Protein AF-A0A178AKU9-F1 (afdb_monomer_lite)

Structure (mmCIF, N/CA/C/O backbone):
data_AF-A0A178AKU9-F1
#
_entry.id   AF-A0A178AKU9-F1
#
loop_
_atom_site.group_PDB
_atom_site.id
_atom_site.type_symbol
_atom_site.label_atom_id
_atom_site.label_alt_id
_atom_site.label_comp_id
_atom_site.label_asym_id
_atom_site.label_entity_id
_atom_site.label_seq_id
_atom_site.pdbx_PDB_ins_code
_atom_site.Cartn_x
_atom_site.Cartn_y
_atom_site.Cartn_z
_atom_site.occupancy
_atom_site.B_iso_or_equiv
_atom_site.auth_seq_id
_atom_site.auth_comp_id
_atom_site.au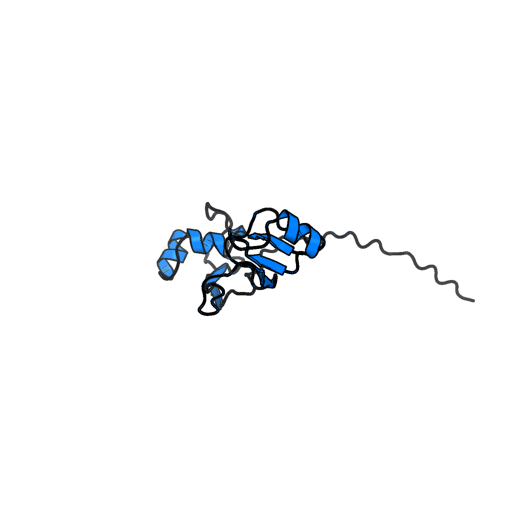th_asym_id
_atom_site.auth_atom_id
_atom_site.pdbx_PDB_model_num
ATOM 1 N N . MET A 1 1 ? 20.145 -57.592 -10.867 1.00 39.66 1 MET A N 1
ATOM 2 C CA . MET A 1 1 ? 19.823 -56.246 -11.389 1.00 39.66 1 MET A CA 1
ATOM 3 C C . MET A 1 1 ? 18.423 -55.863 -10.930 1.00 39.66 1 MET A C 1
ATOM 5 O O . MET A 1 1 ? 17.478 -56.535 -11.313 1.00 39.66 1 MET A O 1
ATOM 9 N N . LYS A 1 2 ? 18.287 -54.862 -10.050 1.00 35.56 2 LYS A N 1
ATOM 10 C CA . LYS A 1 2 ? 16.987 -54.299 -9.653 1.00 35.56 2 LYS A CA 1
ATOM 11 C C . LYS A 1 2 ? 16.680 -53.136 -10.599 1.00 35.56 2 LYS A C 1
ATOM 13 O O . LYS A 1 2 ? 17.413 -52.154 -10.597 1.00 35.56 2 LYS A O 1
ATOM 18 N N . LEU A 1 3 ? 15.648 -53.281 -11.425 1.00 35.66 3 LEU A N 1
ATOM 19 C CA . LEU A 1 3 ? 15.097 -52.198 -12.238 1.00 35.66 3 LEU A CA 1
ATOM 20 C C . LEU A 1 3 ? 14.198 -51.352 -11.325 1.00 35.66 3 LEU A C 1
ATOM 22 O O . LEU A 1 3 ? 13.149 -51.822 -10.894 1.00 35.66 3 LEU A O 1
ATOM 26 N N . LEU A 1 4 ? 14.629 -50.137 -10.983 1.00 40.69 4 LEU A N 1
ATOM 27 C CA . LEU A 1 4 ? 13.785 -49.145 -10.314 1.00 40.69 4 LEU A CA 1
ATOM 28 C C . LEU A 1 4 ? 13.083 -48.328 -11.404 1.00 40.69 4 LEU A C 1
ATOM 30 O O . LEU A 1 4 ? 13.706 -47.527 -12.095 1.00 40.69 4 LEU A O 1
ATOM 34 N N . SER A 1 5 ? 11.793 -48.600 -11.594 1.00 47.16 5 SER A N 1
ATOM 35 C CA . SER A 1 5 ? 10.903 -47.844 -12.473 1.00 47.16 5 SER A CA 1
ATOM 36 C C . SER A 1 5 ? 10.496 -46.555 -11.751 1.00 47.16 5 SER A C 1
ATOM 38 O O . SER A 1 5 ? 9.730 -46.598 -10.791 1.00 47.16 5 SER A O 1
ATOM 40 N N . SER A 1 6 ? 11.069 -45.417 -12.154 1.00 47.31 6 SER A N 1
ATOM 41 C CA . SER A 1 6 ? 10.692 -44.098 -11.632 1.00 47.31 6 SER A CA 1
ATOM 42 C C . SER A 1 6 ? 9.386 -43.642 -12.271 1.00 47.31 6 SER A C 1
ATOM 44 O O . SER A 1 6 ? 9.367 -43.175 -13.408 1.00 47.31 6 SER A O 1
ATOM 46 N N . THR A 1 7 ? 8.288 -43.740 -11.529 1.00 46.34 7 THR A N 1
ATOM 47 C CA . THR A 1 7 ? 7.054 -43.015 -11.834 1.00 46.34 7 THR A CA 1
ATOM 48 C C . THR A 1 7 ? 7.266 -41.529 -11.537 1.00 46.34 7 THR A C 1
ATOM 50 O O . THR A 1 7 ? 7.491 -41.159 -10.384 1.00 46.34 7 THR A O 1
ATOM 53 N N . LEU A 1 8 ? 7.208 -40.674 -12.564 1.00 42.56 8 LEU A N 1
ATOM 54 C CA . LEU A 1 8 ? 7.160 -39.220 -12.394 1.00 42.56 8 LEU A CA 1
ATOM 55 C C . LEU A 1 8 ? 5.863 -38.843 -11.666 1.00 42.56 8 LEU A C 1
ATOM 57 O O . LEU A 1 8 ? 4.770 -39.029 -12.200 1.00 42.56 8 LEU A O 1
ATOM 61 N N . ALA A 1 9 ? 5.986 -38.278 -10.467 1.00 46.06 9 ALA A N 1
ATOM 62 C CA . ALA A 1 9 ? 4.900 -37.535 -9.852 1.00 46.06 9 ALA A CA 1
ATOM 63 C C . ALA A 1 9 ? 4.703 -36.235 -10.648 1.00 46.06 9 ALA A C 1
ATOM 65 O O . ALA A 1 9 ? 5.558 -35.349 -10.633 1.00 46.06 9 ALA A O 1
ATOM 66 N N . VAL A 1 10 ? 3.588 -36.128 -11.368 1.00 41.47 10 VAL A N 1
ATOM 67 C CA . VAL A 1 10 ? 3.108 -34.849 -11.899 1.00 41.47 10 VAL A CA 1
ATOM 68 C C . VAL A 1 10 ? 2.660 -34.000 -10.714 1.00 41.47 10 VAL A C 1
ATOM 70 O O . VAL A 1 10 ? 1.577 -34.192 -10.166 1.00 41.47 10 VAL A O 1
ATOM 73 N N . ALA A 1 11 ? 3.527 -33.084 -10.286 1.00 44.31 11 ALA A N 1
ATOM 74 C CA . ALA A 1 11 ? 3.156 -32.025 -9.364 1.00 44.31 11 ALA A CA 1
ATOM 75 C C . ALA A 1 11 ? 2.204 -31.076 -10.101 1.00 44.31 11 ALA A C 1
ATOM 77 O O . ALA A 1 11 ? 2.626 -30.227 -10.886 1.00 44.31 11 ALA A O 1
ATOM 78 N N . SER A 1 12 ? 0.906 -31.264 -9.880 1.00 39.09 12 SER A N 1
ATOM 79 C CA . SER A 1 12 ? -0.124 -30.294 -10.227 1.00 39.09 12 SER A CA 1
ATOM 80 C C . SER A 1 12 ? 0.254 -28.960 -9.590 1.00 39.09 12 SER A C 1
ATOM 82 O O . SER A 1 12 ? 0.239 -28.831 -8.367 1.00 39.09 12 SER A O 1
ATOM 84 N N . ALA A 1 13 ? 0.622 -27.977 -10.410 1.00 48.59 13 ALA A N 1
ATOM 85 C CA . ALA A 1 13 ? 0.868 -26.611 -9.971 1.00 48.59 13 ALA A CA 1
ATOM 86 C C . ALA A 1 13 ? -0.464 -25.943 -9.582 1.00 48.59 13 ALA A C 1
ATOM 88 O O . ALA A 1 13 ? -0.987 -25.088 -10.286 1.00 48.59 13 ALA A O 1
ATOM 89 N N . LEU A 1 14 ? -1.021 -26.352 -8.443 1.00 47.06 14 LEU A N 1
ATOM 90 C CA . LEU A 1 14 ? -1.966 -25.563 -7.658 1.00 47.06 14 LEU A CA 1
ATOM 91 C C . LEU A 1 14 ? -1.123 -24.604 -6.817 1.00 47.06 14 LEU A C 1
ATOM 93 O O . LEU A 1 14 ? -0.853 -24.846 -5.647 1.00 47.06 14 LEU A O 1
ATOM 97 N N . GLY A 1 15 ? -0.591 -23.577 -7.471 1.00 39.94 15 GLY A N 1
ATOM 98 C CA . GLY A 1 15 ? 0.446 -22.716 -6.908 1.00 39.94 15 GLY A CA 1
ATOM 99 C C . GLY A 1 15 ? 0.150 -21.239 -7.086 1.00 39.94 15 GLY A C 1
ATOM 100 O O . GLY A 1 15 ? 1.022 -20.500 -7.521 1.00 39.94 15 GLY A O 1
ATOM 101 N N . ALA A 1 16 ? -1.077 -20.825 -6.790 1.00 44.44 16 ALA A N 1
ATOM 102 C CA . ALA A 1 16 ? -1.390 -19.444 -6.445 1.00 44.44 16 ALA A CA 1
ATOM 103 C C . ALA A 1 16 ? -2.625 -19.453 -5.541 1.00 44.44 16 ALA A C 1
ATOM 105 O O . ALA A 1 16 ? -3.707 -19.011 -5.922 1.00 44.44 16 ALA A O 1
ATOM 106 N N . THR A 1 17 ? -2.480 -19.993 -4.327 1.00 28.72 17 THR A N 1
ATOM 107 C CA . THR A 1 17 ? -3.293 -19.459 -3.240 1.00 28.72 17 THR A CA 1
ATOM 108 C C . THR A 1 17 ? -2.895 -17.992 -3.146 1.00 28.72 17 THR A C 1
ATOM 110 O O . THR A 1 17 ? -1.752 -17.659 -2.842 1.00 28.72 17 THR A O 1
ATOM 113 N N . SER A 1 18 ? -3.813 -17.095 -3.495 1.00 44.91 18 SER A N 1
ATOM 114 C CA . SER A 1 18 ? -3.728 -15.683 -3.139 1.00 44.91 18 SER A CA 1
ATOM 115 C C . SER A 1 18 ? -3.904 -15.580 -1.622 1.00 44.91 18 SER A C 1
ATOM 117 O O . SER A 1 18 ? -4.915 -15.104 -1.103 1.00 44.91 18 SER A O 1
ATOM 119 N N . GLU A 1 19 ? -2.957 -16.147 -0.891 1.00 42.84 19 GLU A N 1
ATOM 120 C CA . GLU A 1 19 ? -2.795 -15.906 0.521 1.00 42.84 19 GLU A CA 1
ATOM 121 C C . GLU A 1 19 ? -2.178 -14.521 0.573 1.00 42.84 19 GLU A C 1
ATOM 123 O O . GLU A 1 19 ? -0.988 -14.356 0.325 1.00 42.84 19 GLU A O 1
ATOM 128 N N . ALA A 1 20 ? -3.048 -13.517 0.679 1.00 52.22 20 ALA A N 1
ATOM 129 C CA . ALA A 1 20 ? -2.668 -12.120 0.648 1.00 52.22 20 ALA A CA 1
ATOM 130 C C . ALA A 1 20 ? -1.559 -11.884 1.676 1.00 52.22 20 ALA A C 1
ATOM 132 O O . ALA A 1 20 ? -1.780 -11.919 2.887 1.00 52.22 20 ALA A O 1
ATOM 133 N N . ALA A 1 21 ? -0.341 -11.780 1.159 1.00 60.03 21 ALA A N 1
ATOM 134 C CA . ALA A 1 21 ? 0.854 -11.617 1.944 1.00 60.03 21 ALA A CA 1
ATOM 135 C C . ALA A 1 21 ? 1.020 -10.123 2.179 1.00 60.03 21 ALA A C 1
ATOM 137 O O . ALA A 1 21 ? 1.007 -9.342 1.226 1.00 60.03 21 ALA A O 1
ATOM 138 N N . VAL A 1 22 ? 1.200 -9.749 3.444 1.00 67.44 22 VAL A N 1
ATOM 139 C CA . VAL A 1 22 ? 1.625 -8.403 3.833 1.00 67.44 22 VAL A CA 1
ATOM 140 C C . VAL A 1 22 ? 2.739 -7.944 2.876 1.00 67.44 22 VAL A C 1
ATOM 142 O O . VAL A 1 22 ? 3.713 -8.687 2.694 1.00 67.44 22 VAL A O 1
ATOM 145 N N . PRO A 1 23 ? 2.625 -6.757 2.250 1.00 65.75 23 PRO A N 1
ATOM 146 C CA . PRO A 1 23 ? 3.619 -6.292 1.291 1.00 65.75 23 PRO A CA 1
ATOM 147 C C . PRO A 1 23 ? 4.998 -6.223 1.953 1.00 65.75 23 PRO A C 1
ATOM 149 O O . PRO A 1 23 ? 5.124 -5.828 3.110 1.00 65.75 23 PRO A O 1
ATOM 152 N N . SER A 1 24 ? 6.064 -6.572 1.229 1.00 59.88 24 SER A N 1
ATOM 153 C CA . SER A 1 24 ? 7.406 -6.710 1.829 1.00 59.88 24 SER A CA 1
ATOM 154 C C . SER A 1 24 ? 8.027 -5.383 2.282 1.00 59.88 24 SER A C 1
ATOM 156 O O . SER A 1 24 ? 8.988 -5.391 3.044 1.00 59.88 24 SER A O 1
ATOM 158 N N . GLY A 1 25 ? 7.467 -4.248 1.854 1.00 67.00 25 GLY A N 1
ATOM 159 C CA . GLY A 1 25 ? 7.827 -2.913 2.344 1.00 67.00 25 GLY A CA 1
ATOM 160 C C . GLY A 1 25 ? 7.064 -2.475 3.585 1.00 67.00 25 GLY A C 1
ATOM 161 O O . GLY A 1 25 ? 7.294 -1.372 4.080 1.00 67.00 25 GLY A O 1
ATOM 162 N N . CYS A 1 26 ? 6.126 -3.292 4.064 1.00 78.50 26 CYS A N 1
ATOM 163 C CA . CYS A 1 26 ? 5.320 -2.942 5.211 1.00 78.50 26 CYS A CA 1
ATOM 164 C C . CYS A 1 26 ? 6.198 -2.834 6.453 1.00 78.50 26 CYS A C 1
ATOM 166 O O . CYS A 1 26 ? 6.844 -3.794 6.866 1.00 78.50 26 CYS A O 1
ATOM 168 N N . THR A 1 27 ? 6.199 -1.659 7.067 1.00 82.75 27 THR A N 1
ATOM 169 C CA . THR A 1 27 ? 6.977 -1.400 8.285 1.00 82.75 27 THR A CA 1
ATOM 170 C C . THR A 1 27 ? 6.137 -1.510 9.549 1.00 82.75 27 THR A C 1
ATOM 172 O O . THR A 1 27 ? 6.695 -1.582 10.641 1.00 82.75 27 THR A O 1
ATOM 175 N N . ALA A 1 28 ? 4.807 -1.547 9.420 1.00 86.38 28 ALA A N 1
ATOM 176 C CA . ALA A 1 28 ? 3.910 -1.851 10.527 1.00 86.38 28 ALA A CA 1
ATOM 177 C C . ALA A 1 28 ? 2.661 -2.596 10.052 1.00 86.38 28 ALA A C 1
ATOM 179 O O . ALA A 1 28 ? 1.991 -2.176 9.108 1.00 86.38 28 ALA A O 1
ATOM 180 N N . THR A 1 29 ? 2.325 -3.669 10.761 1.00 90.81 29 THR A N 1
ATOM 181 C CA . THR A 1 29 ? 1.138 -4.495 10.525 1.00 90.81 29 THR A CA 1
ATOM 182 C C . THR A 1 29 ? 0.150 -4.381 11.676 1.00 90.81 29 THR A C 1
ATOM 184 O O . THR A 1 29 ? 0.544 -4.185 12.825 1.00 90.81 29 THR A O 1
ATOM 187 N N . TYR A 1 30 ? -1.128 -4.585 11.384 1.00 93.19 30 TYR A N 1
ATOM 188 C CA . TYR A 1 30 ? -2.210 -4.630 12.354 1.00 93.19 30 TYR A CA 1
ATOM 189 C C . TYR A 1 30 ? -3.096 -5.842 12.106 1.00 93.19 30 TYR A C 1
ATOM 191 O O . TYR A 1 30 ? -3.435 -6.118 10.963 1.00 93.19 30 TYR A O 1
ATOM 199 N N . GLN A 1 31 ? -3.501 -6.543 13.162 1.00 93.31 31 GLN A N 1
ATOM 200 C CA . GLN A 1 31 ? -4.504 -7.598 13.062 1.00 93.31 31 GLN A CA 1
ATOM 201 C C . GLN A 1 31 ? -5.869 -7.042 13.485 1.00 93.31 31 GLN A C 1
ATOM 203 O O . GLN A 1 31 ? -6.039 -6.727 14.670 1.00 93.31 31 GLN A O 1
ATOM 208 N N . PRO A 1 32 ? -6.825 -6.905 12.544 1.00 91.75 32 PRO A N 1
ATOM 209 C CA . PRO A 1 32 ? -8.164 -6.428 12.855 1.00 91.75 32 PRO A CA 1
ATOM 210 C C . PRO A 1 32 ? -8.832 -7.292 13.920 1.00 91.75 32 PRO A C 1
ATOM 212 O O . PRO A 1 32 ? -8.570 -8.488 14.033 1.00 91.75 32 PRO A O 1
ATOM 215 N N . GLN A 1 33 ? -9.698 -6.686 14.716 1.00 92.38 33 GLN A N 1
ATOM 216 C CA . GLN A 1 33 ? -10.567 -7.406 15.638 1.00 92.38 33 GLN A CA 1
ATOM 217 C C . GLN A 1 33 ? -11.915 -7.702 14.979 1.00 92.38 33 GLN A C 1
ATOM 219 O O . GLN A 1 33 ? -12.336 -7.023 14.039 1.00 92.38 33 GLN A O 1
ATOM 224 N N . SER A 1 34 ? -12.619 -8.707 15.500 1.00 90.00 34 SER A N 1
ATOM 225 C CA . SER A 1 34 ? -13.966 -9.031 15.034 1.00 90.00 34 SER A CA 1
ATOM 226 C C . SER A 1 34 ? -14.884 -7.805 15.139 1.00 90.00 34 SER A C 1
ATOM 228 O O . SER A 1 34 ? -14.983 -7.179 16.195 1.00 90.00 34 SER A O 1
ATOM 230 N N . GLY A 1 35 ? -15.539 -7.451 14.031 1.00 88.31 35 GLY A N 1
ATOM 231 C CA . GLY A 1 35 ? -16.434 -6.292 13.938 1.00 88.31 35 GLY A CA 1
ATOM 232 C C . GLY A 1 35 ? -15.770 -4.968 13.544 1.00 88.31 35 GLY A C 1
ATOM 233 O O . GLY A 1 35 ? -16.479 -3.976 13.371 1.00 88.31 35 GLY A O 1
ATOM 234 N N . GLU A 1 36 ? -14.447 -4.920 13.368 1.00 91.25 36 GLU A N 1
ATOM 235 C CA . GLU A 1 36 ? -13.782 -3.741 12.808 1.00 91.25 36 GLU A CA 1
ATOM 236 C C . GLU A 1 36 ? -13.976 -3.623 11.291 1.00 91.25 36 GLU A C 1
ATOM 238 O O . GLU A 1 36 ? -14.187 -4.599 10.574 1.00 91.25 36 GLU A O 1
ATOM 243 N N . ASN A 1 37 ? -13.881 -2.393 10.795 1.00 91.00 37 ASN A N 1
ATOM 244 C CA . ASN A 1 37 ? -13.894 -2.065 9.376 1.00 91.00 37 ASN A CA 1
ATOM 245 C C . ASN A 1 37 ? -12.779 -1.055 9.057 1.00 91.00 37 ASN A C 1
ATOM 247 O O . ASN A 1 37 ? -12.113 -0.527 9.947 1.00 91.00 37 ASN A O 1
ATOM 251 N N . CYS A 1 38 ? -12.575 -0.744 7.777 1.00 90.06 38 CYS A N 1
ATOM 252 C CA . CYS A 1 38 ? -11.509 0.170 7.356 1.00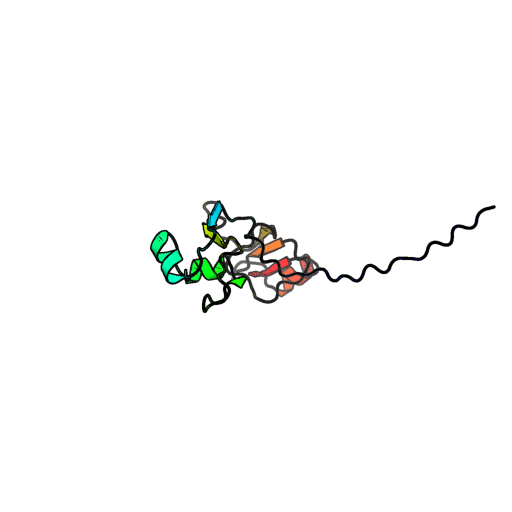 90.06 38 CYS A CA 1
ATOM 253 C C . CYS A 1 38 ? -11.641 1.542 8.013 1.00 90.06 38 CYS A C 1
ATOM 255 O O . CYS A 1 38 ? -10.631 2.147 8.352 1.00 90.06 38 CYS A O 1
ATOM 257 N N . TYR A 1 39 ? -12.869 2.020 8.236 1.00 92.25 39 TYR A N 1
ATOM 258 C CA . TYR A 1 39 ? -13.093 3.294 8.907 1.00 92.25 39 TYR A CA 1
ATOM 259 C C . TYR A 1 39 ? -12.615 3.255 10.362 1.00 92.25 39 TYR A C 1
ATOM 261 O O . TYR A 1 39 ? -11.900 4.159 10.784 1.00 92.25 39 TYR A O 1
ATOM 269 N N . THR A 1 40 ? -12.932 2.203 11.124 1.00 94.88 40 THR A N 1
ATOM 270 C CA . THR A 1 40 ? -12.468 2.081 12.515 1.00 94.88 40 THR A CA 1
ATOM 271 C C . THR A 1 40 ? -10.954 1.902 12.597 1.00 94.88 40 THR A C 1
ATOM 273 O O . THR A 1 40 ? -10.330 2.479 13.485 1.00 94.88 40 THR A O 1
ATOM 276 N N . VAL A 1 41 ? -10.350 1.170 11.653 1.00 93.56 41 VAL A N 1
ATOM 277 C CA . VAL A 1 41 ? -8.890 0.986 11.562 1.00 93.56 41 VAL A CA 1
ATOM 278 C C . VAL A 1 41 ? -8.188 2.306 11.239 1.00 93.56 41 VAL A C 1
ATOM 280 O O . VAL A 1 41 ? -7.285 2.715 11.963 1.00 93.56 41 VAL A O 1
ATOM 283 N N . VAL A 1 42 ? -8.634 3.024 10.207 1.00 93.00 42 VAL A N 1
ATOM 284 C CA . VAL A 1 42 ? -8.106 4.354 9.856 1.00 93.00 42 VAL A CA 1
ATOM 285 C C . VAL A 1 42 ? -8.257 5.316 11.032 1.00 93.00 42 VAL A C 1
ATOM 287 O O . VAL A 1 42 ? -7.304 6.000 11.407 1.00 93.00 42 VAL A O 1
ATOM 290 N N . ASN A 1 43 ? -9.432 5.323 11.668 1.00 94.81 43 ASN A N 1
ATOM 291 C CA . ASN A 1 43 ? -9.706 6.209 12.790 1.00 94.81 43 ASN A CA 1
ATOM 292 C C . ASN A 1 43 ? -8.820 5.902 14.012 1.00 94.81 43 ASN A C 1
ATOM 294 O O . ASN A 1 43 ? -8.508 6.803 14.787 1.00 94.81 43 ASN A O 1
ATOM 298 N N . ARG A 1 44 ? -8.393 4.646 14.180 1.00 95.56 44 ARG A N 1
ATOM 299 C CA . ARG A 1 44 ? -7.499 4.222 15.262 1.00 95.56 44 ARG A CA 1
ATOM 300 C C . ARG A 1 44 ? -6.086 4.785 15.105 1.00 95.56 44 ARG A C 1
ATOM 302 O O . ARG A 1 44 ? -5.491 5.162 16.110 1.00 95.56 44 ARG A O 1
ATOM 309 N N . PHE A 1 45 ? -5.545 4.814 13.888 1.00 94.25 45 PHE A N 1
ATOM 310 C CA . PHE A 1 45 ? -4.133 5.145 13.666 1.00 94.25 45 PHE A CA 1
ATOM 311 C C . PHE A 1 45 ? -3.884 6.579 13.180 1.00 94.25 45 PHE A C 1
ATOM 313 O O . PHE A 1 45 ? -2.823 7.127 13.466 1.00 94.25 45 PHE A O 1
ATOM 320 N N . GLN A 1 46 ? -4.850 7.214 12.503 1.00 90.56 46 GLN A N 1
ATOM 321 C CA . GLN A 1 46 ? -4.808 8.633 12.094 1.00 90.56 46 GLN A CA 1
ATOM 322 C C . GLN A 1 46 ? -3.590 9.049 11.233 1.00 90.56 46 GLN A C 1
ATOM 324 O O . GLN A 1 46 ? -3.354 10.239 11.041 1.00 90.56 46 GLN A O 1
ATOM 329 N N . ASN A 1 47 ? -2.810 8.103 10.699 1.00 83.69 47 ASN A N 1
ATOM 330 C CA . ASN A 1 47 ? -1.601 8.361 9.903 1.00 83.69 47 ASN A CA 1
ATOM 331 C C . ASN A 1 47 ? -1.731 7.941 8.426 1.00 83.69 47 ASN A C 1
ATOM 333 O O . ASN A 1 47 ? -0.765 8.073 7.677 1.00 83.69 47 ASN A O 1
ATOM 337 N N . PHE A 1 48 ? -2.894 7.433 8.013 1.00 85.88 48 PHE A N 1
ATOM 338 C CA . PHE A 1 48 ? -3.201 7.016 6.643 1.00 85.88 48 PHE A CA 1
ATOM 339 C C . PHE A 1 48 ? -4.699 7.131 6.358 1.00 85.88 48 PHE A C 1
ATOM 341 O O . PHE A 1 48 ? -5.506 7.262 7.277 1.00 85.88 48 PHE A O 1
ATOM 348 N N . THR A 1 49 ? -5.083 7.086 5.086 1.00 85.44 49 THR A N 1
ATOM 349 C CA . THR A 1 49 ? -6.483 7.127 4.644 1.00 85.44 49 THR A CA 1
ATOM 350 C C . THR A 1 49 ? -7.029 5.729 4.337 1.00 85.44 49 THR A C 1
ATOM 352 O O . THR A 1 49 ? -6.279 4.770 4.176 1.00 85.44 49 THR A O 1
ATOM 355 N N . GLY A 1 50 ? -8.352 5.592 4.195 1.00 79.94 50 GLY A N 1
ATOM 356 C CA . GLY A 1 50 ? -8.950 4.330 3.731 1.00 79.94 50 GLY A CA 1
ATOM 357 C C . GLY A 1 50 ? -8.453 3.914 2.342 1.00 79.94 50 GLY A C 1
ATOM 358 O O . GLY A 1 50 ? -8.273 2.728 2.082 1.00 79.94 50 GLY A O 1
ATOM 359 N N . THR A 1 51 ? -8.160 4.896 1.486 1.00 78.19 51 THR A N 1
ATOM 360 C CA . THR A 1 51 ? -7.544 4.684 0.173 1.00 78.19 51 THR A CA 1
ATOM 361 C C . THR A 1 51 ? -6.140 4.098 0.302 1.00 78.19 51 THR A C 1
ATOM 363 O O . THR A 1 51 ? -5.824 3.138 -0.392 1.00 78.19 51 THR A O 1
ATOM 366 N N . ASP A 1 52 ? -5.320 4.621 1.216 1.00 80.69 52 ASP A N 1
ATOM 367 C CA . ASP A 1 52 ? -3.984 4.077 1.485 1.00 80.69 52 ASP A CA 1
ATOM 368 C C . ASP A 1 52 ? -4.071 2.644 2.017 1.00 80.69 52 ASP A C 1
ATOM 370 O O . ASP A 1 52 ? -3.382 1.757 1.523 1.00 80.69 52 ASP A O 1
ATOM 374 N N . LEU A 1 53 ? -4.983 2.393 2.963 1.00 84.62 53 LEU A N 1
ATOM 375 C CA . LEU A 1 53 ? -5.197 1.065 3.535 1.00 84.62 53 LEU A CA 1
ATOM 376 C C . LEU A 1 53 ? -5.594 0.036 2.465 1.00 84.62 53 LEU A C 1
ATOM 378 O O . LEU A 1 53 ? -5.071 -1.077 2.474 1.00 84.62 53 LEU A O 1
ATOM 382 N N . TYR A 1 54 ? -6.473 0.412 1.531 1.00 81.50 54 TYR A N 1
ATOM 383 C CA . TYR A 1 54 ? -6.821 -0.412 0.371 1.00 81.50 54 TYR A CA 1
ATOM 384 C C . TYR A 1 54 ? -5.626 -0.617 -0.567 1.00 81.50 54 TYR A C 1
ATOM 386 O O . TYR A 1 54 ? -5.373 -1.739 -0.996 1.00 81.50 54 TYR A O 1
ATOM 394 N N . HIS A 1 55 ? -4.860 0.433 -0.870 1.00 74.62 55 HIS A N 1
ATOM 395 C CA . HIS A 1 55 ? -3.693 0.319 -1.746 1.00 74.62 55 HIS A CA 1
ATOM 396 C C . HIS A 1 55 ? -2.605 -0.593 -1.176 1.00 74.62 55 HIS A C 1
ATOM 398 O O . HIS A 1 55 ? -1.928 -1.280 -1.936 1.00 74.62 55 HIS A O 1
ATOM 404 N N . TRP A 1 56 ? -2.422 -0.604 0.143 1.00 81.69 56 TRP A N 1
ATOM 405 C CA . TRP A 1 56 ? -1.441 -1.466 0.802 1.00 81.69 56 TRP A CA 1
ATOM 406 C C . TRP A 1 56 ? -1.935 -2.904 0.981 1.00 81.69 56 TRP A C 1
ATO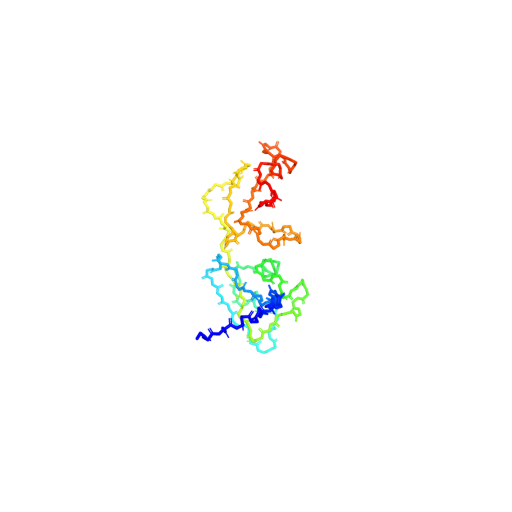M 408 O O . TRP A 1 56 ? -1.113 -3.797 1.164 1.00 81.69 56 TRP A O 1
ATOM 418 N N . ASN A 1 57 ? -3.253 -3.118 0.935 1.00 80.25 57 ASN A N 1
ATOM 419 C CA . ASN A 1 57 ? -3.911 -4.400 1.189 1.00 80.25 57 ASN A CA 1
ATOM 420 C C . ASN A 1 57 ? -5.057 -4.613 0.184 1.00 80.25 57 ASN A C 1
ATOM 422 O O . ASN A 1 57 ? -6.234 -4.550 0.557 1.00 80.25 57 ASN A O 1
ATOM 426 N N . PRO A 1 58 ? -4.760 -4.817 -1.110 1.00 77.56 58 PRO A N 1
ATOM 427 C CA . PRO A 1 58 ? -5.782 -4.900 -2.155 1.00 77.56 58 PRO A CA 1
ATOM 428 C C . PRO A 1 58 ? -6.821 -6.009 -1.910 1.00 77.56 58 PRO A C 1
ATOM 430 O O . PRO A 1 58 ? -7.964 -5.902 -2.359 1.00 77.56 58 PRO A O 1
ATOM 433 N N . GLU A 1 59 ? -6.469 -7.045 -1.149 1.00 79.00 59 GLU A N 1
ATOM 434 C CA . GLU A 1 59 ? -7.349 -8.140 -0.745 1.00 79.00 59 GLU A CA 1
ATOM 435 C C . GLU A 1 59 ? -8.544 -7.707 0.110 1.00 79.00 59 GLU A C 1
ATOM 437 O O . GLU A 1 59 ? -9.550 -8.419 0.140 1.00 79.00 59 GLU A O 1
ATOM 442 N N . ILE A 1 60 ? -8.468 -6.557 0.795 1.00 84.44 60 ILE A N 1
ATOM 443 C CA . ILE A 1 60 ? -9.593 -6.060 1.600 1.00 84.44 60 ILE A CA 1
ATOM 444 C C . ILE A 1 60 ? -10.701 -5.481 0.708 1.00 84.44 60 ILE A C 1
ATOM 446 O O . ILE A 1 60 ? -11.851 -5.360 1.141 1.00 84.44 60 ILE A O 1
ATOM 450 N N . GLY A 1 61 ? -10.362 -5.164 -0.547 1.00 74.81 61 GLY A N 1
ATOM 451 C CA . GLY A 1 61 ? -11.240 -4.556 -1.537 1.00 74.81 61 GLY A CA 1
ATOM 452 C C . GLY A 1 61 ? -11.600 -3.102 -1.222 1.00 74.81 61 GLY A C 1
ATOM 453 O O . GLY A 1 61 ? -11.540 -2.646 -0.083 1.00 74.81 61 GLY A O 1
ATOM 454 N N . VAL A 1 62 ? -12.052 -2.367 -2.242 1.00 75.19 62 VAL A N 1
ATOM 455 C CA . VAL A 1 62 ? -12.452 -0.948 -2.114 1.00 75.19 62 VAL A CA 1
ATOM 456 C C . VAL A 1 62 ? -13.583 -0.754 -1.093 1.00 75.19 62 VAL A C 1
ATOM 458 O O . VAL A 1 62 ? -13.652 0.268 -0.418 1.00 75.19 62 VAL A O 1
ATOM 461 N N . ASN A 1 63 ? -14.451 -1.759 -0.942 1.00 81.00 63 ASN A N 1
ATOM 462 C CA . ASN A 1 63 ? -15.558 -1.744 0.019 1.00 81.00 63 ASN A CA 1
ATOM 463 C C . ASN A 1 63 ? -15.171 -2.267 1.414 1.00 81.00 63 ASN A C 1
ATOM 465 O O . ASN A 1 63 ? -16.033 -2.373 2.282 1.00 81.00 63 ASN A O 1
ATOM 469 N N . CYS A 1 64 ? -13.904 -2.627 1.637 1.00 82.75 64 CYS A N 1
ATOM 470 C CA . CYS A 1 64 ? -13.399 -3.180 2.893 1.00 82.75 64 CYS A CA 1
ATOM 471 C C . CYS A 1 64 ? -14.029 -4.512 3.357 1.00 82.75 64 CYS A C 1
ATOM 473 O O . CYS A 1 64 ? -13.873 -4.912 4.509 1.00 82.75 64 CYS A O 1
ATOM 475 N N . PHE A 1 65 ? -14.744 -5.229 2.487 1.00 85.69 65 PHE A N 1
ATOM 476 C CA . PHE A 1 65 ? -15.381 -6.500 2.855 1.00 85.69 65 PHE A CA 1
ATOM 477 C C . PHE A 1 65 ? -14.391 -7.649 3.065 1.00 85.69 65 PHE A C 1
ATOM 479 O O . PHE A 1 65 ? -14.745 -8.644 3.690 1.00 85.69 65 PHE A O 1
ATOM 486 N N . GLY A 1 66 ? -13.168 -7.530 2.547 1.00 83.50 66 GLY A N 1
ATOM 487 C CA . GLY A 1 66 ? -12.117 -8.529 2.737 1.00 83.50 66 GLY A CA 1
ATOM 488 C C . GLY A 1 66 ? -11.310 -8.347 4.026 1.00 83.50 66 GLY A C 1
ATOM 489 O O . GLY A 1 66 ? -10.427 -9.161 4.295 1.00 83.50 66 GLY A O 1
ATOM 490 N N . LEU A 1 67 ? -11.590 -7.305 4.823 1.00 87.31 67 LEU A N 1
ATOM 491 C CA . LEU A 1 67 ? -10.963 -7.132 6.130 1.00 87.31 67 LEU A CA 1
ATOM 492 C C . LEU A 1 67 ? -11.431 -8.252 7.067 1.00 87.31 67 LEU A C 1
ATOM 494 O O . LEU A 1 67 ? -12.628 -8.447 7.267 1.00 87.31 67 LEU A O 1
ATOM 498 N N . SER A 1 68 ? -10.486 -8.991 7.642 1.00 86.38 68 SER A N 1
ATOM 499 C CA . SER A 1 68 ? -10.781 -10.127 8.518 1.00 86.38 68 SER A CA 1
ATOM 500 C C . SER A 1 68 ? -9.879 -10.115 9.742 1.00 86.38 68 SER A C 1
ATOM 502 O O . SER A 1 68 ? -8.712 -9.750 9.633 1.00 86.38 68 SER A O 1
ATOM 504 N N . ASP A 1 69 ? -10.381 -10.613 10.865 1.00 85.56 69 ASP A N 1
ATOM 505 C CA . ASP A 1 69 ? -9.606 -10.822 12.093 1.00 85.56 69 ASP A CA 1
ATOM 506 C C . ASP A 1 69 ? -8.607 -11.987 11.998 1.00 85.56 69 ASP A C 1
ATOM 508 O O . ASP A 1 69 ? -7.639 -12.064 12.753 1.00 85.56 69 ASP A O 1
ATOM 512 N N . SER A 1 70 ? -8.788 -12.872 11.020 1.00 82.62 70 SER A N 1
ATOM 513 C CA . SER A 1 70 ? -7.896 -14.006 10.771 1.00 82.62 70 SER A CA 1
ATOM 514 C C . SER A 1 70 ? -6.549 -13.636 10.136 1.00 82.62 70 SER A C 1
ATOM 516 O O . SER A 1 70 ? -5.652 -14.479 10.103 1.00 82.62 70 SER A O 1
ATOM 518 N N . ARG A 1 71 ? -6.388 -12.407 9.618 1.00 81.56 71 ARG A N 1
ATOM 519 C CA . ARG A 1 71 ? -5.197 -12.004 8.852 1.00 81.56 71 ARG A CA 1
ATOM 520 C C . ARG A 1 71 ? -4.713 -10.593 9.196 1.00 81.56 71 ARG A C 1
ATOM 522 O O . ARG A 1 71 ? -5.536 -9.686 9.307 1.00 81.56 71 ARG A O 1
ATOM 529 N N . PRO A 1 72 ? -3.392 -10.384 9.336 1.00 87.94 72 PRO A N 1
ATOM 530 C CA . PRO A 1 72 ? -2.832 -9.055 9.523 1.00 87.94 72 PRO A CA 1
ATOM 531 C C . PRO A 1 72 ? -2.852 -8.249 8.218 1.00 87.94 72 PRO A C 1
ATOM 533 O O . PRO A 1 72 ? -2.586 -8.785 7.148 1.00 87.94 72 PRO A O 1
ATOM 536 N N . VAL A 1 73 ? -3.098 -6.947 8.340 1.00 88.94 73 VAL A N 1
ATOM 537 C CA . VAL A 1 73 ? -3.024 -5.951 7.267 1.00 88.94 73 VAL A CA 1
ATOM 538 C C . VAL A 1 73 ? -1.856 -4.999 7.498 1.00 88.94 73 VAL A C 1
ATOM 540 O O . VAL A 1 73 ? -1.472 -4.715 8.632 1.00 88.94 73 VAL A O 1
ATOM 543 N N . CYS A 1 74 ? -1.291 -4.463 6.428 1.00 88.69 74 CYS A N 1
ATOM 544 C CA . CYS A 1 74 ? -0.326 -3.384 6.479 1.00 88.69 74 CYS A CA 1
ATOM 545 C C . CYS A 1 74 ? -0.990 -2.049 6.832 1.00 88.69 74 CYS A C 1
ATOM 547 O O . CYS A 1 74 ? -1.939 -1.630 6.175 1.00 88.69 74 CYS A O 1
ATOM 549 N N . ILE A 1 75 ? -0.457 -1.361 7.839 1.00 91.19 75 ILE A N 1
ATOM 550 C CA . ILE A 1 75 ? -0.916 -0.037 8.300 1.00 91.19 75 ILE A CA 1
ATOM 551 C C . ILE A 1 75 ? 0.170 1.037 8.190 1.00 91.19 75 ILE A C 1
ATOM 553 O O . ILE A 1 75 ? -0.039 2.192 8.556 1.00 91.19 75 ILE A O 1
ATOM 557 N N . ASN A 1 76 ? 1.359 0.655 7.729 1.00 85.88 76 ASN A N 1
ATOM 558 C CA . ASN A 1 76 ? 2.405 1.601 7.397 1.00 85.88 76 ASN A CA 1
ATOM 559 C C . ASN A 1 76 ? 3.262 1.042 6.271 1.00 85.88 76 ASN A C 1
ATOM 561 O O . ASN A 1 76 ? 4.170 0.234 6.498 1.00 85.88 76 ASN A O 1
ATOM 565 N N . LEU A 1 77 ? 2.979 1.508 5.064 1.00 78.06 77 LEU A N 1
ATOM 566 C CA . LEU A 1 77 ? 3.850 1.317 3.925 1.00 78.06 77 LEU A CA 1
ATOM 567 C C . LEU A 1 77 ? 4.485 2.676 3.627 1.00 78.06 77 LEU A C 1
ATOM 569 O O . LEU A 1 77 ? 3.855 3.502 2.960 1.00 78.06 77 LEU A O 1
ATOM 573 N N . PRO A 1 78 ? 5.687 2.970 4.162 1.00 69.00 78 PRO A N 1
ATOM 574 C CA . PRO A 1 78 ? 6.370 4.189 3.781 1.00 69.00 78 PRO A CA 1
ATOM 575 C C . PRO A 1 78 ? 6.488 4.182 2.256 1.00 69.00 78 PRO A C 1
ATOM 577 O O . PRO A 1 78 ? 6.772 3.126 1.678 1.00 69.00 78 PRO A O 1
ATOM 580 N N . PRO A 1 79 ? 6.272 5.326 1.582 1.00 60.19 79 PRO A N 1
ATOM 581 C CA . PRO A 1 79 ? 6.641 5.412 0.182 1.00 60.19 79 PRO A CA 1
ATOM 582 C C . PRO A 1 79 ? 8.081 4.915 0.074 1.00 60.19 79 PRO A C 1
ATOM 584 O O . PRO A 1 79 ? 8.899 5.246 0.940 1.00 60.19 79 PRO A O 1
ATOM 587 N N . ASN A 1 80 ? 8.396 4.118 -0.950 1.00 54.12 80 ASN A N 1
ATOM 588 C CA . ASN A 1 80 ? 9.788 3.889 -1.319 1.00 54.12 80 ASN A CA 1
ATOM 589 C C . ASN A 1 80 ? 10.399 5.271 -1.551 1.00 54.12 80 ASN A C 1
ATOM 591 O O . ASN A 1 80 ? 10.233 5.870 -2.609 1.00 54.12 80 ASN A O 1
ATOM 595 N N . LYS A 1 81 ? 11.031 5.816 -0.518 1.00 41.22 81 LYS A N 1
ATOM 596 C CA . LYS A 1 81 ? 11.638 7.131 -0.535 1.00 41.22 81 LYS A CA 1
ATOM 597 C C . LYS A 1 81 ? 13.140 6.898 -0.413 1.00 41.22 81 LYS A C 1
ATOM 599 O O . LYS A 1 81 ? 13.681 6.990 0.686 1.00 41.22 81 LYS A O 1
ATOM 604 N N . PRO A 1 82 ? 13.876 6.688 -1.518 1.00 44.38 82 PRO A N 1
ATOM 605 C CA . PRO A 1 82 ? 15.034 7.546 -1.684 1.00 44.38 82 PRO A CA 1
ATOM 606 C C . PRO A 1 82 ? 14.480 8.978 -1.723 1.00 44.38 82 PRO A C 1
ATOM 608 O O . PRO A 1 82 ? 13.415 9.215 -2.281 1.00 44.38 82 PRO A O 1
ATOM 611 N N . GLY A 1 83 ? 15.122 9.948 -1.079 1.00 40.00 83 GLY A N 1
ATOM 612 C CA . GLY A 1 83 ? 14.626 11.327 -0.941 1.00 40.00 83 GLY A CA 1
ATOM 613 C C . GLY A 1 83 ? 14.388 12.116 -2.245 1.00 40.00 83 GLY A C 1
ATOM 614 O O . GLY A 1 83 ? 14.299 13.337 -2.182 1.00 40.00 83 GLY A O 1
ATOM 615 N N . THR A 1 84 ? 14.276 11.462 -3.399 1.00 46.94 84 THR A N 1
ATOM 616 C CA . THR A 1 84 ? 14.151 12.020 -4.742 1.00 46.94 84 THR A CA 1
ATOM 617 C C . THR A 1 84 ? 12.798 11.663 -5.373 1.00 46.94 84 THR A C 1
ATOM 619 O O . THR A 1 84 ? 12.276 10.581 -5.115 1.00 46.94 84 THR A O 1
ATOM 622 N N . PRO A 1 85 ? 12.222 12.537 -6.219 1.00 60.50 85 PRO A N 1
ATOM 623 C CA . PRO A 1 85 ? 11.146 12.147 -7.130 1.00 60.50 85 PRO A CA 1
ATOM 624 C C . PRO A 1 85 ? 11.582 10.935 -7.957 1.00 60.50 85 PRO A C 1
ATOM 626 O O . PRO A 1 85 ? 12.751 10.885 -8.353 1.00 60.50 85 PRO A O 1
ATOM 629 N N . PHE A 1 86 ? 10.663 10.003 -8.226 1.00 67.19 86 PHE A N 1
ATOM 630 C CA . PHE A 1 86 ? 10.913 8.923 -9.179 1.00 67.19 86 PHE A CA 1
ATOM 631 C C . PHE A 1 86 ? 11.340 9.523 -10.516 1.00 67.19 86 PHE A C 1
ATOM 633 O O . PHE A 1 86 ? 10.767 10.513 -10.984 1.00 67.19 86 PHE A O 1
ATOM 640 N N . LYS A 1 87 ? 12.388 8.959 -11.101 1.00 72.75 87 LYS A N 1
ATOM 641 C CA . LYS A 1 87 ? 12.886 9.329 -12.418 1.00 72.75 87 LYS A CA 1
ATOM 642 C C . LYS A 1 87 ? 12.634 8.184 -13.372 1.00 72.75 87 LYS A C 1
ATOM 644 O O . LYS A 1 87 ? 12.694 7.013 -13.004 1.00 72.75 87 LYS A O 1
ATOM 649 N N . ALA A 1 88 ? 12.343 8.539 -14.614 1.00 76.31 88 ALA A N 1
ATOM 650 C CA . ALA A 1 88 ? 12.259 7.568 -15.684 1.00 76.31 88 ALA A CA 1
ATOM 651 C C . ALA A 1 88 ? 13.489 6.650 -15.708 1.00 76.31 88 ALA A C 1
ATOM 653 O O . ALA A 1 88 ? 14.626 7.130 -15.717 1.00 76.31 88 ALA A O 1
ATOM 654 N N . GLY A 1 89 ? 13.238 5.342 -15.748 1.00 71.31 89 GLY A N 1
ATOM 655 C CA . GLY A 1 89 ? 14.275 4.314 -15.709 1.00 71.31 89 GLY A CA 1
ATOM 656 C C . GLY A 1 89 ? 14.679 3.864 -14.301 1.00 71.31 89 GLY A C 1
ATOM 657 O O . GLY A 1 89 ? 15.551 3.005 -14.183 1.00 71.31 89 GLY A O 1
ATOM 658 N N . ASP A 1 90 ? 14.062 4.391 -13.238 1.00 75.00 90 ASP A N 1
ATOM 659 C CA . ASP A 1 90 ? 14.213 3.823 -11.896 1.00 75.00 90 ASP A CA 1
ATOM 660 C C . ASP A 1 90 ? 13.667 2.389 -11.874 1.00 75.00 90 ASP A C 1
ATOM 662 O O . ASP A 1 90 ? 12.536 2.140 -12.297 1.00 75.00 90 ASP A O 1
ATOM 666 N N . ILE A 1 91 ? 14.469 1.455 -11.350 1.00 74.81 91 ILE A N 1
ATOM 667 C CA . ILE A 1 91 ? 14.131 0.030 -11.252 1.00 74.81 91 ILE A CA 1
ATOM 668 C C . ILE A 1 91 ? 13.889 -0.345 -9.787 1.00 74.81 91 ILE A C 1
ATOM 670 O O . ILE A 1 91 ? 14.753 -0.156 -8.930 1.00 74.81 91 ILE A O 1
ATOM 674 N N . PHE A 1 92 ? 12.738 -0.953 -9.512 1.00 71.38 92 PHE A N 1
ATOM 675 C CA . PHE A 1 92 ? 12.318 -1.413 -8.190 1.00 71.38 92 PHE A CA 1
ATOM 676 C C . PHE A 1 92 ? 12.197 -2.935 -8.164 1.00 71.38 92 PHE A C 1
ATOM 678 O O . PHE A 1 92 ? 11.788 -3.557 -9.142 1.00 71.38 92 PHE A O 1
ATOM 685 N N . ALA A 1 93 ? 12.534 -3.553 -7.035 1.00 66.56 93 ALA A N 1
ATOM 686 C CA . ALA A 1 93 ? 12.358 -4.990 -6.845 1.00 66.56 93 ALA A CA 1
ATOM 687 C C . ALA A 1 93 ? 10.884 -5.343 -6.609 1.00 66.56 93 ALA A C 1
ATOM 689 O O . ALA A 1 93 ? 10.143 -4.564 -6.012 1.00 66.56 93 ALA A O 1
ATOM 690 N N . ALA A 1 94 ? 10.474 -6.557 -6.989 1.00 65.06 94 ALA A N 1
ATOM 691 C CA . ALA A 1 94 ? 9.098 -7.005 -6.771 1.00 65.06 94 ALA A CA 1
ATOM 692 C C . ALA A 1 94 ? 8.674 -7.104 -5.294 1.00 65.06 94 ALA A C 1
ATOM 694 O O . ALA A 1 94 ? 7.486 -7.067 -4.997 1.00 65.06 94 ALA A O 1
ATOM 695 N N . SER A 1 95 ? 9.633 -7.189 -4.370 1.00 56.38 95 SER A N 1
ATOM 696 C CA . SER A 1 95 ? 9.389 -7.123 -2.925 1.00 56.38 95 SER A CA 1
ATOM 697 C C . SER A 1 95 ? 9.085 -5.704 -2.418 1.00 56.38 95 SER A C 1
ATOM 699 O O . SER A 1 95 ? 8.660 -5.503 -1.289 1.00 56.38 95 SER A O 1
ATOM 701 N N . LEU A 1 96 ? 9.340 -4.681 -3.227 1.00 58.56 96 LEU A N 1
ATOM 702 C CA . LEU A 1 96 ? 9.099 -3.284 -2.881 1.00 58.56 96 LEU A CA 1
ATOM 703 C C . LEU A 1 96 ? 8.485 -2.587 -4.092 1.00 58.56 96 LEU A C 1
ATOM 705 O O . LEU A 1 96 ? 9.115 -1.690 -4.659 1.00 58.56 96 LEU A O 1
ATOM 709 N N . PRO A 1 97 ? 7.297 -3.021 -4.542 1.00 62.03 97 PRO A N 1
ATOM 710 C CA . PRO A 1 97 ? 6.705 -2.437 -5.721 1.00 62.03 97 PRO A CA 1
ATOM 711 C C . PRO A 1 97 ? 6.371 -0.961 -5.475 1.00 62.03 97 PRO A C 1
ATOM 713 O O . PRO A 1 97 ? 5.925 -0.596 -4.382 1.00 62.03 97 PRO A O 1
ATOM 716 N N . PRO A 1 98 ? 6.571 -0.096 -6.477 1.00 62.22 98 PRO A N 1
ATOM 717 C CA . PRO A 1 98 ? 6.060 1.258 -6.421 1.00 62.22 98 PRO A CA 1
ATOM 718 C C . PRO A 1 98 ? 4.520 1.237 -6.432 1.00 62.22 98 PRO A C 1
ATOM 720 O O . PRO A 1 98 ? 3.897 0.360 -7.032 1.00 62.22 98 PRO A O 1
ATOM 723 N N . VAL A 1 99 ? 3.914 2.199 -5.736 1.00 59.03 99 VAL A N 1
ATOM 724 C CA . VAL A 1 99 ? 2.457 2.369 -5.622 1.00 59.03 99 VAL A CA 1
ATOM 725 C C . VAL A 1 99 ? 2.056 3.624 -6.409 1.00 59.03 99 VAL A C 1
ATOM 727 O O . VAL A 1 99 ? 2.744 4.639 -6.266 1.00 59.03 99 VAL A O 1
ATOM 730 N N . PRO A 1 100 ? 0.951 3.615 -7.179 1.00 57.06 100 PRO A N 1
ATOM 731 C CA . PRO A 1 100 ? 0.025 2.501 -7.413 1.00 57.06 100 PRO A CA 1
ATOM 732 C C . PRO A 1 100 ? 0.561 1.467 -8.415 1.00 57.06 100 PRO A C 1
ATOM 734 O O . PRO A 1 100 ? 1.329 1.790 -9.316 1.00 57.06 100 PRO A O 1
ATOM 737 N N . GLN A 1 101 ? 0.121 0.217 -8.267 1.00 62.62 101 GLN A N 1
ATOM 738 C CA . GLN A 1 101 ? 0.441 -0.864 -9.198 1.00 62.62 101 GLN A CA 1
ATOM 739 C C . GLN A 1 101 ? -0.610 -0.966 -10.309 1.00 62.62 101 GLN A C 1
ATOM 741 O O . GLN A 1 101 ? -1.801 -0.762 -10.064 1.00 62.62 101 GLN A O 1
ATOM 746 N N . GLN A 1 102 ? -0.183 -1.327 -11.521 1.00 54.97 102 GLN A N 1
ATOM 747 C CA . GLN A 1 102 ? -1.119 -1.701 -12.581 1.00 54.97 102 GLN A CA 1
ATOM 748 C C . GLN A 1 102 ? -1.848 -3.009 -12.217 1.00 54.97 102 GLN A C 1
ATOM 750 O O . GLN A 1 102 ? -1.229 -3.898 -11.624 1.00 54.97 102 GLN A O 1
ATOM 755 N N . PRO A 1 103 ? -3.142 -3.150 -12.558 1.00 56.84 103 PRO A N 1
ATOM 756 C CA . PRO A 1 103 ? -3.843 -4.425 -12.434 1.00 56.84 103 PRO A CA 1
ATOM 757 C C . PRO A 1 103 ? -3.201 -5.494 -13.335 1.00 56.84 103 PRO A C 1
ATOM 759 O O . PRO A 1 103 ? -2.534 -5.173 -14.318 1.00 56.84 103 PRO 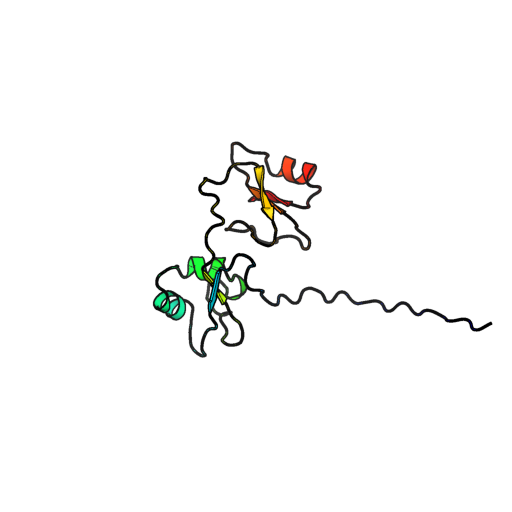A O 1
ATOM 762 N N . ASP A 1 104 ? -3.409 -6.767 -12.992 1.00 64.06 104 ASP A N 1
ATOM 763 C CA . ASP A 1 104 ? -2.975 -7.930 -13.784 1.00 64.06 104 ASP A CA 1
ATOM 764 C C . ASP A 1 104 ? -1.448 -8.091 -13.954 1.00 64.06 104 ASP A C 1
ATOM 766 O O . ASP A 1 104 ? -0.951 -8.507 -15.005 1.00 64.06 104 ASP A O 1
ATOM 770 N N . ILE A 1 105 ? -0.681 -7.819 -12.889 1.00 71.50 105 ILE A N 1
ATOM 771 C CA . ILE A 1 105 ? 0.757 -8.132 -12.815 1.00 71.50 105 ILE A CA 1
ATOM 772 C C . ILE A 1 105 ? 0.986 -9.616 -13.121 1.00 71.50 105 ILE A C 1
ATOM 774 O O . ILE A 1 105 ? 0.511 -10.500 -12.405 1.00 71.50 105 ILE A O 1
ATOM 778 N N . VAL A 1 106 ? 1.768 -9.893 -14.165 1.00 68.31 106 VAL A N 1
ATOM 779 C CA . VAL A 1 106 ? 2.098 -11.266 -14.554 1.00 68.31 106 VAL A CA 1
ATOM 780 C C . VAL A 1 106 ? 2.864 -11.992 -13.447 1.00 68.31 106 VAL A C 1
ATOM 782 O O . VAL A 1 106 ? 3.792 -11.453 -12.831 1.00 68.31 106 VAL A O 1
ATOM 785 N N . ALA A 1 107 ? 2.510 -13.258 -13.225 1.00 64.38 107 ALA A N 1
ATOM 786 C CA . ALA A 1 107 ? 3.249 -14.124 -12.319 1.00 64.38 107 ALA A CA 1
ATOM 787 C C . ALA A 1 107 ? 4.718 -14.232 -12.768 1.00 64.38 107 ALA A C 1
ATOM 789 O O . ALA A 1 107 ? 5.015 -14.457 -13.941 1.00 64.38 107 ALA A O 1
ATOM 790 N N . GLY A 1 108 ? 5.650 -14.067 -11.826 1.00 69.94 108 GLY A N 1
ATOM 791 C CA . GLY A 1 108 ? 7.087 -14.102 -12.109 1.00 69.94 108 GLY A CA 1
ATOM 792 C C . GLY A 1 108 ? 7.706 -12.764 -12.531 1.00 69.94 108 GLY A C 1
ATOM 793 O O . GLY A 1 108 ? 8.892 -12.749 -12.870 1.00 69.94 108 GLY A O 1
ATOM 794 N N . CYS A 1 109 ? 6.958 -11.654 -12.478 1.00 73.56 109 CYS A N 1
ATOM 795 C CA . CYS A 1 109 ? 7.537 -10.313 -12.559 1.00 73.56 109 CYS A CA 1
ATOM 796 C C . CYS A 1 109 ? 8.591 -10.128 -11.455 1.00 73.56 109 CYS A C 1
ATOM 798 O O . CYS A 1 109 ? 8.334 -10.406 -10.282 1.00 73.56 109 CYS A O 1
ATOM 800 N N . LYS A 1 110 ? 9.797 -9.694 -11.835 1.00 77.00 110 LYS A N 1
ATOM 801 C CA . LYS A 1 110 ? 10.918 -9.532 -10.893 1.00 77.00 110 LYS A CA 1
ATOM 802 C C . LYS A 1 110 ? 11.208 -8.074 -10.559 1.00 77.00 110 LYS A C 1
ATOM 804 O O . LYS A 1 110 ? 11.755 -7.807 -9.487 1.00 77.00 110 LYS A O 1
ATOM 809 N N . TYR A 1 111 ? 10.840 -7.161 -11.457 1.00 74.25 111 TYR A N 1
ATOM 810 C CA . TYR A 1 111 ? 11.194 -5.751 -11.365 1.00 74.25 111 TYR A CA 1
ATOM 811 C C . TYR A 1 111 ? 10.071 -4.843 -11.878 1.00 74.25 111 TYR A C 1
ATOM 813 O O . TYR A 1 111 ? 9.367 -5.191 -12.823 1.00 74.25 111 TYR A O 1
ATOM 821 N N . PHE A 1 112 ? 9.950 -3.656 -11.296 1.00 77.31 112 PHE A N 1
ATOM 822 C CA . PHE A 1 112 ? 9.114 -2.564 -11.792 1.00 77.31 112 PHE A CA 1
ATOM 823 C C . PHE A 1 112 ? 10.015 -1.452 -12.314 1.00 77.31 112 PHE A C 1
ATOM 825 O O . PHE A 1 112 ? 11.065 -1.204 -11.728 1.00 77.31 112 PHE A O 1
ATOM 832 N N . GLU A 1 113 ? 9.621 -0.793 -13.394 1.00 79.62 113 GLU A N 1
ATOM 833 C CA . GLU A 1 113 ? 10.366 0.312 -13.991 1.00 79.62 113 GLU A CA 1
ATOM 834 C C . GLU A 1 113 ? 9.457 1.540 -14.088 1.00 79.62 113 GLU A C 1
ATOM 836 O O . GLU A 1 113 ? 8.377 1.471 -14.673 1.00 79.62 113 GLU A O 1
ATOM 841 N N . TYR A 1 114 ? 9.866 2.665 -13.503 1.00 77.69 114 TYR A N 1
ATOM 842 C CA . TYR A 1 114 ? 9.078 3.897 -13.588 1.00 77.69 114 TYR A CA 1
ATOM 843 C C . TYR A 1 114 ? 9.231 4.547 -14.962 1.00 77.69 114 TYR A C 1
ATOM 845 O O . TYR A 1 114 ? 10.349 4.691 -15.469 1.00 77.69 114 TYR A O 1
ATOM 853 N N . SER A 1 115 ? 8.113 4.940 -15.574 1.00 74.94 115 SER A N 1
ATOM 854 C CA . SER A 1 115 ? 8.094 5.547 -16.907 1.00 74.94 115 SER A CA 1
ATOM 855 C C . SER A 1 115 ? 7.335 6.870 -16.904 1.00 74.94 115 SER A C 1
ATOM 857 O O . SER A 1 115 ? 6.202 6.952 -16.451 1.00 74.94 115 SER A O 1
ATOM 859 N N . ASP A 1 116 ? 7.937 7.918 -17.462 1.00 76.25 116 ASP A N 1
ATOM 860 C CA . ASP A 1 116 ? 7.284 9.213 -17.675 1.00 76.25 116 ASP A CA 1
ATOM 861 C C . ASP A 1 116 ? 7.549 9.733 -19.101 1.00 76.25 116 ASP A C 1
ATOM 863 O O . ASP A 1 116 ? 8.143 9.045 -19.935 1.00 76.25 116 ASP A O 1
ATOM 867 N N . SER A 1 117 ? 7.128 10.967 -19.397 1.00 79.44 117 SER A N 1
ATOM 868 C CA . SER A 1 117 ? 7.366 11.615 -20.698 1.00 79.44 117 SER A CA 1
ATOM 869 C C . SER A 1 117 ? 8.848 11.805 -21.052 1.00 79.44 117 SER A C 1
ATOM 871 O O . SER A 1 117 ? 9.158 12.145 -22.191 1.00 79.44 117 SER A O 1
ATOM 873 N N . ASN A 1 118 ? 9.755 11.621 -20.093 1.00 77.44 118 ASN A N 1
ATOM 874 C CA . ASN A 1 118 ? 11.201 11.756 -20.242 1.00 77.44 118 ASN A CA 1
ATOM 875 C C . ASN A 1 118 ? 11.909 10.389 -20.337 1.00 77.44 118 ASN A C 1
ATOM 877 O O . ASN A 1 118 ? 13.132 10.352 -20.481 1.00 77.44 118 ASN A O 1
ATOM 881 N N . GLY A 1 119 ? 11.167 9.280 -20.234 1.00 72.94 119 GLY A N 1
ATOM 882 C CA . GLY A 1 119 ? 11.699 7.926 -20.111 1.00 72.94 119 GLY A CA 1
ATOM 883 C C . GLY A 1 119 ? 11.476 6.986 -21.286 1.00 72.94 119 GLY A C 1
ATOM 884 O O . GLY A 1 119 ? 10.835 7.339 -22.280 1.00 72.94 119 GLY A O 1
ATOM 885 N N . PRO A 1 120 ? 11.998 5.749 -21.177 1.00 73.75 120 PRO A N 1
ATOM 886 C CA . PRO A 1 120 ? 11.684 4.703 -22.133 1.00 73.75 120 PRO A CA 1
ATOM 887 C C . PRO A 1 120 ? 10.185 4.389 -22.064 1.00 73.75 120 PRO A C 1
ATOM 889 O O . PRO A 1 120 ? 9.647 4.052 -21.015 1.00 73.75 120 PRO A O 1
ATOM 892 N N . GLY A 1 121 ? 9.497 4.488 -23.200 1.00 80.06 121 GLY A N 1
ATOM 893 C CA . GLY A 1 121 ? 8.090 4.103 -23.276 1.00 80.06 121 GLY A CA 1
ATOM 894 C C . GLY A 1 121 ? 7.893 2.592 -23.106 1.00 80.06 121 GLY A C 1
ATOM 895 O O . GLY A 1 121 ? 8.813 1.798 -23.326 1.00 80.06 121 GLY A O 1
ATOM 896 N N . LEU A 1 122 ? 6.655 2.181 -22.820 1.00 76.31 122 LEU A N 1
ATOM 897 C CA . LEU A 1 122 ? 6.259 0.779 -22.612 1.00 76.31 122 LEU A CA 1
ATOM 898 C C . LEU A 1 122 ? 6.804 -0.180 -23.690 1.00 76.31 122 LEU A C 1
ATOM 900 O O . LEU A 1 122 ? 7.334 -1.244 -23.382 1.00 76.31 122 LEU A O 1
ATOM 904 N N . ALA A 1 123 ? 6.747 0.213 -24.967 1.00 78.75 123 ALA A N 1
ATOM 905 C CA . ALA A 1 123 ? 7.242 -0.606 -26.076 1.00 78.75 123 ALA A CA 1
ATOM 906 C C . ALA A 1 123 ? 8.766 -0.836 -26.044 1.00 78.75 123 ALA A C 1
ATOM 908 O O . ALA A 1 123 ? 9.262 -1.825 -26.584 1.00 78.75 12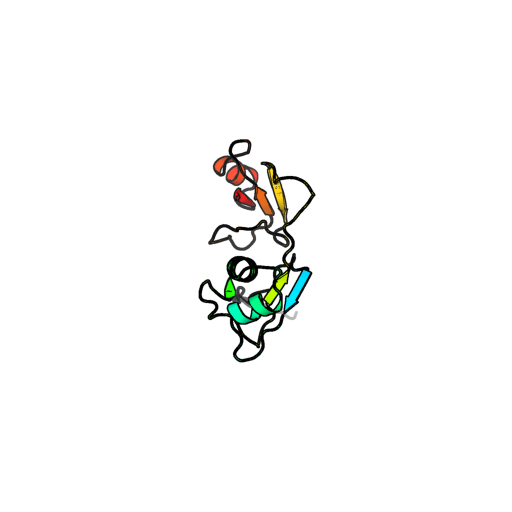3 ALA A O 1
ATOM 909 N N . GLN A 1 124 ? 9.538 0.077 -25.458 1.00 81.19 124 GLN A N 1
ATOM 910 C CA . GLN A 1 124 ? 10.976 -0.096 -25.272 1.00 81.19 124 GLN A CA 1
ATOM 911 C C . GLN A 1 124 ? 11.267 -0.991 -24.070 1.00 81.19 124 GLN A C 1
ATOM 913 O O . GLN A 1 124 ? 12.054 -1.923 -24.198 1.00 81.19 124 GLN A O 1
ATOM 918 N N . ILE A 1 125 ? 10.569 -0.776 -22.957 1.00 77.50 125 ILE A N 1
ATOM 919 C CA . ILE A 1 125 ? 10.706 -1.577 -21.734 1.00 77.50 125 ILE A CA 1
ATOM 920 C C . ILE A 1 125 ? 10.394 -3.050 -22.002 1.00 77.50 125 ILE A C 1
ATOM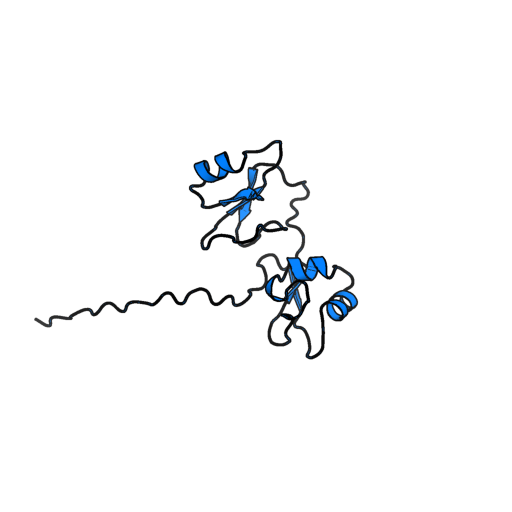 922 O O . ILE A 1 125 ? 11.187 -3.920 -21.643 1.00 77.50 125 ILE A O 1
ATOM 926 N N . LEU A 1 126 ? 9.297 -3.345 -22.707 1.00 75.44 126 LEU A N 1
ATOM 927 C CA . LEU A 1 126 ? 8.907 -4.721 -23.031 1.00 75.44 126 LEU A CA 1
ATOM 928 C C . LEU A 1 126 ? 9.944 -5.440 -23.905 1.00 75.44 126 LEU A C 1
ATOM 930 O O . LEU A 1 126 ? 10.195 -6.630 -23.705 1.00 75.44 126 LEU A O 1
ATOM 934 N N . ARG A 1 127 ? 10.569 -4.716 -24.844 1.00 77.75 127 ARG A N 1
ATOM 935 C CA . ARG A 1 127 ? 11.624 -5.253 -25.715 1.00 77.75 127 ARG A CA 1
ATOM 936 C C . ARG A 1 127 ? 12.926 -5.493 -24.960 1.00 77.75 127 ARG A C 1
ATOM 938 O O . ARG A 1 127 ? 13.539 -6.533 -25.154 1.00 77.75 127 ARG A O 1
ATOM 945 N N . THR A 1 128 ? 13.341 -4.551 -24.117 1.00 79.06 128 THR A N 1
ATOM 946 C CA . THR A 1 128 ? 14.614 -4.629 -23.386 1.00 79.06 128 THR A CA 1
ATOM 947 C C . THR A 1 128 ? 14.569 -5.663 -22.266 1.00 79.06 128 THR A C 1
ATOM 949 O O . THR A 1 128 ? 15.543 -6.376 -22.039 1.00 79.06 128 THR A O 1
ATOM 952 N N . ASN A 1 129 ? 13.434 -5.775 -21.575 1.00 70.56 129 ASN A N 1
ATOM 953 C CA . ASN A 1 129 ? 13.306 -6.633 -20.402 1.00 70.56 129 ASN A CA 1
ATOM 954 C C . ASN A 1 129 ? 12.713 -8.013 -20.720 1.00 70.56 129 ASN A C 1
ATOM 956 O O . ASN A 1 129 ? 12.454 -8.788 -19.799 1.00 70.56 129 ASN A O 1
ATOM 960 N N . ASN A 1 130 ? 12.484 -8.343 -21.997 1.00 71.00 130 ASN A N 1
ATOM 961 C CA . ASN A 1 130 ? 11.826 -9.581 -22.434 1.00 71.00 130 ASN A CA 1
ATOM 962 C C . ASN A 1 130 ? 10.529 -9.855 -21.640 1.00 71.00 130 ASN A C 1
ATOM 964 O O . ASN A 1 130 ? 10.322 -10.971 -21.160 1.00 71.00 130 ASN A O 1
ATOM 968 N N . SER A 1 131 ? 9.712 -8.816 -21.425 1.00 65.88 131 SER A N 1
ATOM 969 C CA . SER A 1 131 ? 8.476 -8.858 -20.617 1.00 65.88 131 SER A CA 1
ATOM 970 C C . SER A 1 131 ? 8.646 -9.233 -19.132 1.00 65.88 131 SER A C 1
ATOM 972 O O . SER A 1 131 ? 7.679 -9.621 -18.484 1.00 65.88 131 SER A O 1
ATOM 974 N N . LYS A 1 132 ? 9.855 -9.129 -18.563 1.00 64.81 132 LYS A N 1
ATOM 975 C CA . LYS A 1 132 ? 10.129 -9.455 -17.146 1.00 64.81 132 LYS A CA 1
ATOM 976 C C . LYS A 1 132 ? 9.931 -8.283 -16.179 1.00 64.81 132 LYS A C 1
ATOM 978 O O . LYS A 1 132 ? 10.110 -8.475 -14.972 1.00 64.81 132 LYS A O 1
ATOM 983 N N . SER A 1 133 ? 9.608 -7.101 -16.702 1.00 64.06 133 SER A N 1
ATOM 984 C CA . SER A 1 133 ? 9.337 -5.894 -15.925 1.00 64.06 133 SER A CA 1
ATOM 985 C C . SER A 1 133 ? 8.032 -5.224 -16.345 1.00 64.06 133 SER A C 1
ATOM 987 O O . SER A 1 133 ? 7.572 -5.383 -17.479 1.00 64.06 133 SER A O 1
ATOM 989 N N . ILE A 1 134 ? 7.439 -4.489 -15.404 1.00 67.12 134 ILE A N 1
ATOM 990 C CA . ILE A 1 134 ? 6.205 -3.719 -15.592 1.00 67.12 134 ILE A CA 1
ATOM 991 C C . ILE A 1 134 ? 6.530 -2.231 -15.516 1.00 67.12 134 ILE A C 1
ATOM 993 O O . ILE A 1 134 ? 7.271 -1.809 -14.630 1.00 67.12 134 ILE A O 1
ATOM 997 N N . SER A 1 135 ? 5.969 -1.471 -16.455 1.00 65.56 135 SER A N 1
ATOM 998 C CA . SER A 1 135 ? 6.058 -0.013 -16.522 1.00 65.56 135 SER A CA 1
ATOM 999 C C . SER A 1 135 ? 4.895 0.589 -15.734 1.00 65.56 135 SER A C 1
ATOM 1001 O O . SER A 1 135 ? 3.746 0.225 -15.995 1.00 65.56 135 SER A O 1
ATOM 1003 N N . ILE A 1 136 ? 5.191 1.452 -14.760 1.00 60.31 136 ILE A N 1
ATOM 1004 C CA . ILE A 1 136 ? 4.187 2.201 -13.984 1.00 60.31 136 ILE A CA 1
ATOM 1005 C C . ILE A 1 136 ? 4.198 3.685 -14.333 1.00 60.31 136 ILE A C 1
ATOM 1007 O O . ILE A 1 136 ? 5.304 4.208 -14.617 1.00 60.31 136 ILE A O 1
#

Radius of gyration: 19.89 Å; chains: 1; bounding box: 36×68×42 Å

Sequence (136 aa):
MKLLSSTLAVASALGATSEAAVPSGCTATYQPQSGENCYTVVNRFQNFTGTDLYHWNPEIGVNCFGLSDSRPVCINLPPNKPGTPFKAGDIFAASLPPVPQQPDIVAGCKYFEYSDSNGPGLAQILRTNNSKSISI

pLDDT: mean 70.9, std 16.42, range [28.72, 95.56]

Foldseek 3Di:
DDDDDDDDDPPDCPDDPPPPDQQLQQPDKDQDDPPDFLVNVCVVPVPDDSVVQCQRGVCCPNRNVSRDNVDIGRPDRDAPDPPDDDDFFDKDAPSNDGPPDDPPPDPQQGIETEHDPVYDDPVRCCVVVVNSYHYD

Secondary structure (DSSP, 8-state):
-----------------------TT-SEEE-PPTT--HHHHHHHH-SS-HHHHHHH-GGG-TTSTT--TTS-EEEE------SS---TT-EEETTS--SSPPSSPPTT--EEE---TTS--HHHHHHHTTT-EEE-